Protein AF-A0A433RUX1-F1 (afdb_monomer_lite)

Organism: NCBI:txid15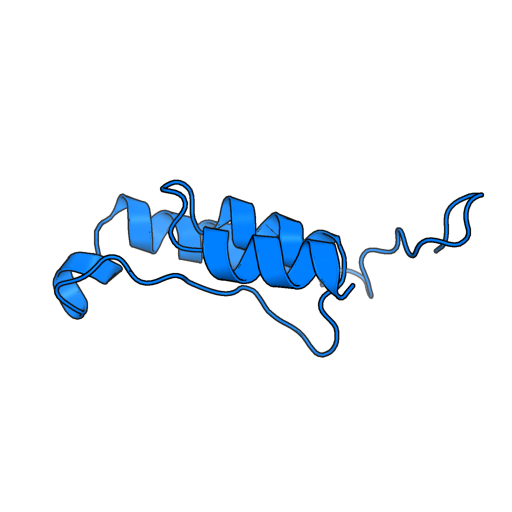62256

Foldseek 3Di:
DADPVRADPDCPDPPNNVVLLVVLVVLLVCVVVCVCCVVPVDDAFDQSDDPDCHPSSLVSSCSSRVPCNCVVVSVVVVVPD

Structure (mmCIF, N/CA/C/O backbone):
data_AF-A0A433RUX1-F1
#
_entry.id   AF-A0A433RUX1-F1
#
loop_
_atom_site.group_PDB
_atom_site.id
_atom_site.type_symbol
_atom_site.label_atom_id
_atom_site.label_alt_id
_atom_site.label_comp_id
_atom_site.label_asym_id
_atom_site.label_entity_id
_atom_site.label_seq_id
_atom_site.pdbx_PDB_ins_code
_atom_site.Cartn_x
_atom_site.Cartn_y
_atom_site.Cartn_z
_atom_site.occupancy
_atom_site.B_iso_or_equiv
_atom_site.auth_seq_id
_atom_site.auth_comp_id
_atom_site.auth_asym_id
_atom_site.auth_atom_id
_atom_site.pdbx_PDB_model_num
ATOM 1 N N . MET A 1 1 ? 12.746 2.971 -18.201 1.00 78.38 1 MET A N 1
ATOM 2 C CA . MET A 1 1 ? 12.591 4.338 -18.743 1.00 78.38 1 MET A CA 1
ATOM 3 C C . MET A 1 1 ? 12.893 5.253 -17.583 1.00 78.38 1 MET A C 1
ATOM 5 O O . MET A 1 1 ? 12.431 4.929 -16.499 1.00 78.38 1 MET A O 1
ATOM 9 N N . TYR A 1 2 ? 13.705 6.279 -17.787 1.00 83.25 2 TYR A N 1
ATOM 10 C CA . TYR A 1 2 ? 14.104 7.201 -16.730 1.00 83.25 2 TYR A CA 1
ATOM 11 C C . TYR A 1 2 ? 13.777 8.626 -17.175 1.00 83.25 2 TYR A C 1
ATOM 13 O O . TYR A 1 2 ? 13.758 8.867 -18.387 1.00 83.25 2 TYR A O 1
ATOM 21 N N . ASP A 1 3 ? 13.453 9.510 -16.240 1.00 86.31 3 ASP A N 1
ATOM 22 C CA . ASP A 1 3 ? 13.296 10.937 -16.528 1.00 86.31 3 ASP A CA 1
ATOM 23 C C . ASP A 1 3 ? 14.657 11.653 -16.629 1.00 86.31 3 ASP A C 1
ATOM 25 O O . ASP A 1 3 ? 15.719 11.023 -16.600 1.00 86.31 3 ASP A O 1
ATOM 29 N N . ASP A 1 4 ? 14.622 12.977 -16.797 1.00 89.75 4 ASP A N 1
ATOM 30 C CA . ASP A 1 4 ? 15.822 13.809 -16.941 1.00 89.75 4 ASP A CA 1
ATOM 31 C C . ASP A 1 4 ? 16.650 13.904 -15.641 1.00 89.75 4 ASP A C 1
ATOM 33 O O . ASP A 1 4 ? 17.816 14.302 -15.685 1.00 89.75 4 ASP A O 1
ATOM 37 N N . GLU A 1 5 ? 16.072 13.519 -14.499 1.00 87.31 5 GLU A N 1
ATOM 38 C CA . GLU A 1 5 ? 16.724 13.475 -13.185 1.00 87.31 5 GLU A CA 1
ATOM 39 C C . GLU A 1 5 ? 17.347 12.095 -12.902 1.00 87.31 5 GLU A C 1
ATOM 41 O O . GLU A 1 5 ? 18.148 11.948 -11.980 1.00 87.31 5 GLU A O 1
ATOM 46 N N . GLY A 1 6 ? 17.086 11.109 -13.769 1.00 80.12 6 GLY A N 1
ATOM 47 C CA . GLY A 1 6 ? 17.601 9.750 -13.648 1.00 80.12 6 GLY A CA 1
ATOM 48 C C . GLY A 1 6 ? 16.712 8.836 -12.810 1.00 80.12 6 GLY A C 1
ATOM 49 O O . GLY A 1 6 ? 17.152 7.736 -12.471 1.00 80.12 6 GLY A O 1
ATOM 50 N N . GLU A 1 7 ? 15.473 9.245 -12.528 1.00 78.12 7 GLU A N 1
ATOM 51 C CA . GLU A 1 7 ? 14.501 8.472 -11.759 1.00 78.12 7 GLU A CA 1
ATOM 52 C C . GLU A 1 7 ? 13.739 7.500 -12.651 1.00 78.12 7 GLU A C 1
ATOM 54 O O . GLU A 1 7 ? 13.373 7.810 -13.789 1.00 78.12 7 GLU A O 1
ATOM 59 N N . TYR A 1 8 ? 13.521 6.273 -12.173 1.00 78.88 8 TYR A N 1
ATOM 60 C CA . TYR A 1 8 ? 12.843 5.255 -12.973 1.00 78.88 8 TYR A CA 1
ATOM 61 C C . TYR A 1 8 ? 11.356 5.583 -13.102 1.00 78.88 8 TYR A C 1
ATOM 63 O O . TYR A 1 8 ? 10.604 5.422 -12.157 1.00 78.88 8 TYR A O 1
ATOM 71 N N . ILE A 1 9 ? 10.897 5.920 -14.306 1.00 82.62 9 ILE A N 1
ATOM 72 C CA . ILE A 1 9 ? 9.481 6.196 -14.623 1.00 82.62 9 ILE A CA 1
ATOM 73 C C . ILE A 1 9 ? 8.809 5.054 -15.401 1.00 82.62 9 ILE A C 1
ATOM 75 O O . ILE A 1 9 ? 7.720 5.195 -15.960 1.00 82.62 9 ILE A O 1
ATOM 79 N N . GLY A 1 10 ? 9.486 3.911 -15.518 1.00 82.06 10 GLY A N 1
ATOM 80 C CA . GLY 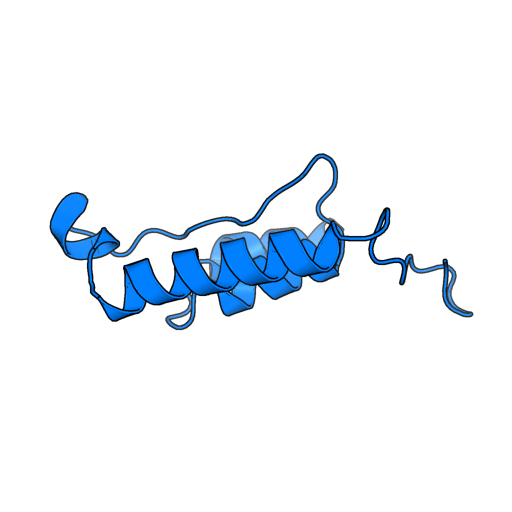A 1 10 ? 8.945 2.758 -16.227 1.00 82.06 10 GLY A CA 1
ATOM 81 C C . GLY A 1 10 ? 7.831 2.059 -15.447 1.00 82.06 10 GLY A C 1
ATOM 82 O O . GLY A 1 10 ? 7.753 2.130 -14.227 1.00 82.06 10 GLY A O 1
ATOM 83 N N . LYS A 1 11 ? 6.990 1.328 -16.180 1.00 84.81 11 LYS A N 1
ATOM 84 C CA . LYS A 1 11 ? 5.856 0.550 -15.649 1.00 84.81 11 LYS A CA 1
ATOM 85 C C . LYS A 1 11 ? 6.068 -0.965 -15.742 1.00 84.81 11 LYS A C 1
ATOM 87 O O . LYS A 1 11 ? 5.126 -1.746 -15.681 1.00 84.81 11 LYS A O 1
ATOM 92 N N . GLY A 1 12 ? 7.325 -1.377 -15.911 1.00 83.25 12 GLY A N 1
ATOM 93 C CA . GLY A 1 12 ? 7.689 -2.776 -16.106 1.00 83.25 12 GLY A CA 1
ATOM 94 C C . GLY A 1 12 ? 7.261 -3.323 -17.478 1.00 83.25 12 GLY A C 1
ATOM 95 O O . GLY A 1 12 ? 7.012 -2.551 -18.409 1.00 83.25 12 GLY A O 1
ATOM 96 N N . PRO A 1 13 ? 7.245 -4.657 -17.643 1.00 86.44 13 PRO A N 1
ATOM 97 C CA . PRO A 1 13 ? 6.794 -5.302 -18.872 1.00 86.44 13 PRO A CA 1
ATOM 98 C C . PRO A 1 13 ? 5.288 -5.100 -19.103 1.00 86.44 13 PRO A C 1
ATOM 100 O O . PRO A 1 13 ? 4.527 -4.842 -18.176 1.00 86.44 13 PRO A O 1
ATOM 103 N N . ASN A 1 14 ? 4.847 -5.250 -20.354 1.00 87.69 14 ASN A N 1
ATOM 104 C CA . ASN A 1 14 ? 3.445 -5.045 -20.734 1.00 87.69 14 ASN A CA 1
ATOM 105 C C . ASN A 1 14 ? 2.476 -5.866 -19.867 1.00 87.69 14 ASN A C 1
ATOM 107 O O . ASN A 1 14 ? 2.649 -7.078 -19.730 1.00 87.69 14 ASN A O 1
ATOM 111 N N . GLY A 1 15 ? 1.433 -5.212 -19.348 1.00 89.12 15 GLY A N 1
ATOM 112 C CA . GLY A 1 15 ? 0.403 -5.833 -18.513 1.00 89.12 15 GLY A CA 1
ATOM 113 C C . GLY A 1 15 ? 0.744 -5.879 -17.025 1.00 89.12 15 GLY A C 1
ATOM 114 O O . GLY A 1 15 ? -0.121 -6.213 -16.220 1.00 89.12 15 GLY A O 1
ATOM 115 N N . TYR A 1 16 ? 1.988 -5.575 -16.645 1.00 91.25 16 TYR A N 1
ATOM 116 C CA . TYR A 1 16 ? 2.411 -5.632 -15.252 1.00 91.25 16 TYR A CA 1
ATOM 117 C C . TYR A 1 16 ? 1.751 -4.541 -14.407 1.00 91.25 16 TYR A C 1
ATOM 119 O O . TYR A 1 16 ? 1.124 -4.839 -13.393 1.00 91.25 16 TYR A O 1
ATOM 127 N N . TYR A 1 17 ? 1.844 -3.289 -14.855 1.00 91.69 17 TYR A N 1
ATOM 128 C CA . TYR A 1 17 ? 1.232 -2.163 -14.159 1.00 91.69 17 TYR A CA 1
ATOM 129 C C . TYR A 1 17 ? -0.292 -2.281 -14.111 1.00 91.69 17 TYR A C 1
ATOM 131 O O . TYR A 1 17 ? -0.888 -2.054 -13.065 1.00 91.69 17 TYR A O 1
ATOM 139 N N . GLU A 1 18 ? -0.924 -2.718 -15.201 1.00 94.19 18 GLU A N 1
ATOM 140 C CA . GLU A 1 18 ? -2.370 -2.938 -15.253 1.00 94.19 18 GLU A CA 1
ATOM 141 C C . GLU A 1 18 ? -2.813 -4.025 -14.266 1.00 94.19 18 GLU A C 1
ATOM 143 O O . GLU A 1 18 ? -3.825 -3.872 -13.585 1.00 94.19 18 GLU A O 1
ATOM 148 N N . LEU A 1 19 ? -2.042 -5.111 -14.136 1.00 95.19 19 LEU A N 1
ATOM 149 C CA . LEU A 1 19 ? -2.306 -6.134 -13.126 1.00 95.19 19 LEU A CA 1
ATOM 150 C C . LEU A 1 19 ? -2.145 -5.575 -11.707 1.00 95.19 19 LEU A C 1
ATOM 152 O O . LEU A 1 19 ? -2.984 -5.845 -10.850 1.00 95.19 19 LEU A O 1
ATOM 156 N N . ALA A 1 20 ? -1.098 -4.789 -11.456 1.00 95.25 20 ALA A N 1
ATOM 157 C CA . ALA A 1 20 ? -0.861 -4.176 -10.152 1.00 95.25 20 ALA A CA 1
ATOM 158 C C . ALA A 1 20 ? -1.987 -3.197 -9.763 1.00 95.25 20 ALA A C 1
ATOM 160 O O . ALA A 1 20 ? -2.411 -3.178 -8.608 1.00 95.25 20 ALA A O 1
ATOM 161 N N . GLN A 1 21 ? -2.543 -2.459 -10.730 1.00 96.81 21 GLN A N 1
ATOM 162 C CA . GLN A 1 21 ? -3.733 -1.625 -10.532 1.00 96.81 21 GLN A CA 1
ATOM 163 C C . GLN A 1 21 ? -4.949 -2.449 -10.101 1.00 96.81 21 GLN A C 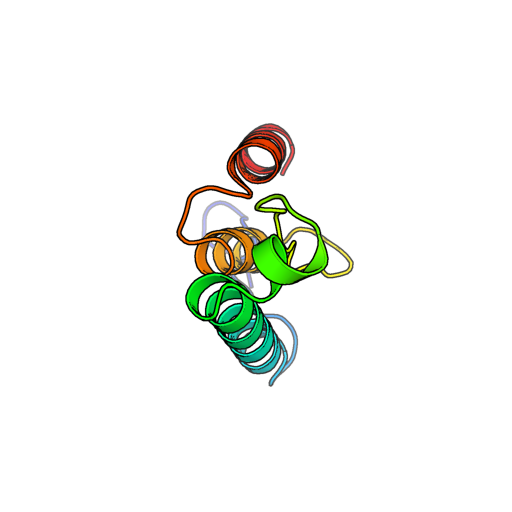1
ATOM 165 O O . GLN A 1 21 ? -5.609 -2.089 -9.131 1.00 96.81 21 GLN A O 1
ATOM 170 N N . VAL A 1 22 ? -5.210 -3.586 -10.755 1.00 98.12 22 VAL A N 1
ATOM 171 C CA . VAL A 1 22 ? -6.311 -4.485 -10.361 1.00 98.12 22 VAL A CA 1
ATOM 172 C C . VAL A 1 22 ? -6.105 -5.026 -8.944 1.00 98.12 22 VAL A C 1
ATOM 174 O O . VAL A 1 22 ? -7.053 -5.111 -8.170 1.00 98.12 22 VAL A O 1
ATOM 177 N N . VAL A 1 23 ? -4.869 -5.368 -8.567 1.00 97.81 23 VAL A N 1
ATOM 178 C CA . VAL A 1 23 ? -4.555 -5.809 -7.196 1.00 97.81 23 VAL A CA 1
ATOM 179 C C . VAL A 1 23 ? -4.827 -4.700 -6.175 1.00 97.81 23 VAL A C 1
ATOM 181 O O . VAL A 1 23 ? -5.421 -4.977 -5.134 1.00 97.81 23 VAL A O 1
ATOM 184 N N . SER A 1 24 ? -4.430 -3.460 -6.476 1.00 98.38 24 SER A N 1
ATOM 185 C CA . SER A 1 24 ? -4.713 -2.288 -5.637 1.00 98.38 24 SER A CA 1
ATOM 186 C C . SER A 1 24 ? -6.216 -2.047 -5.474 1.00 98.38 24 SER A C 1
ATOM 188 O O . SER A 1 24 ? -6.695 -1.862 -4.356 1.00 98.38 24 SER A O 1
ATOM 190 N N . GLU A 1 25 ? -6.982 -2.137 -6.564 1.00 98.69 25 GLU A N 1
ATOM 191 C CA . GLU A 1 25 ? -8.439 -1.971 -6.543 1.00 98.69 25 GLU A CA 1
ATOM 192 C C . GLU A 1 25 ? -9.116 -3.039 -5.678 1.00 98.69 25 GLU A C 1
ATOM 194 O O . GLU A 1 25 ? -9.909 -2.708 -4.800 1.00 98.69 25 GLU A O 1
ATOM 199 N N . VAL A 1 26 ? -8.730 -4.310 -5.828 1.00 98.56 26 VAL A N 1
ATOM 200 C CA . VAL A 1 26 ? -9.238 -5.395 -4.972 1.00 98.56 26 VAL A CA 1
ATOM 201 C C . VAL A 1 26 ? -8.875 -5.159 -3.504 1.00 98.56 26 VAL A C 1
ATOM 203 O O . VAL A 1 26 ? -9.707 -5.360 -2.623 1.00 98.56 26 VAL A O 1
ATOM 206 N N . 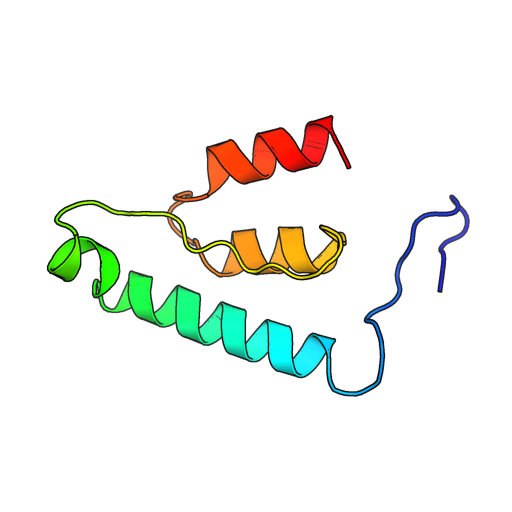ALA A 1 27 ? -7.649 -4.722 -3.209 1.00 98.50 27 ALA A N 1
ATOM 207 C CA . ALA A 1 27 ? -7.231 -4.412 -1.842 1.00 98.50 27 ALA A CA 1
ATOM 208 C C . ALA A 1 27 ? -8.064 -3.275 -1.230 1.00 98.50 27 ALA A C 1
ATOM 210 O O . ALA A 1 27 ? -8.537 -3.391 -0.097 1.00 98.50 27 ALA A O 1
ATOM 211 N N . LYS A 1 28 ? -8.317 -2.220 -2.003 1.00 98.56 28 LYS A N 1
ATOM 212 C CA . LYS A 1 28 ? -9.198 -1.124 -1.606 1.00 98.56 28 LYS A CA 1
ATOM 213 C C . LYS A 1 28 ? -10.624 -1.613 -1.339 1.00 98.56 28 LYS A C 1
ATOM 215 O O . LYS A 1 28 ? -11.195 -1.274 -0.305 1.00 98.56 28 LYS A O 1
ATOM 220 N N . GLU A 1 29 ? -11.179 -2.457 -2.209 1.00 98.62 29 GLU A N 1
ATOM 221 C CA . GLU A 1 29 ? -12.509 -3.048 -2.012 1.00 98.62 29 GLU A CA 1
ATOM 222 C C . GLU A 1 29 ? -12.598 -3.864 -0.712 1.00 98.62 29 GLU A C 1
ATOM 224 O O . GLU A 1 29 ? -13.625 -3.825 -0.033 1.00 98.62 29 GLU A O 1
ATOM 229 N N . LEU A 1 30 ? -11.533 -4.577 -0.320 1.00 98.56 30 LEU A N 1
ATOM 230 C CA . LEU A 1 30 ? -11.499 -5.317 0.950 1.00 98.56 30 LEU A CA 1
ATOM 231 C C . LEU A 1 30 ? -11.630 -4.393 2.167 1.00 98.56 30 LEU A C 1
ATOM 233 O O . LEU A 1 30 ? -12.272 -4.776 3.151 1.00 98.56 30 LEU A O 1
ATOM 237 N N . HIS A 1 31 ? -11.054 -3.193 2.107 1.00 97.94 31 HIS A N 1
ATOM 238 C CA . HIS A 1 31 ? -11.225 -2.171 3.143 1.00 97.94 31 HIS A CA 1
ATOM 239 C C . HIS A 1 31 ? -12.619 -1.553 3.107 1.00 97.94 31 HIS A C 1
ATOM 241 O O . HIS A 1 31 ? -13.296 -1.508 4.133 1.00 97.94 31 HIS A O 1
ATOM 247 N N . GLU A 1 32 ? -13.101 -1.151 1.930 1.00 97.56 32 GLU A N 1
ATOM 248 C CA . GLU A 1 32 ? -14.432 -0.547 1.765 1.00 97.56 32 GLU A CA 1
ATOM 249 C C . GLU A 1 32 ? -15.562 -1.486 2.215 1.00 97.56 32 GLU A C 1
ATOM 251 O O . GLU A 1 32 ? -16.543 -1.053 2.821 1.00 97.56 32 GLU A O 1
ATOM 256 N N . GLN A 1 33 ? -15.405 -2.790 1.979 1.00 98.12 33 GLN A N 1
ATOM 257 C CA . GLN A 1 33 ? -16.339 -3.831 2.416 1.00 98.12 33 GLN A CA 1
ATOM 258 C C . GLN A 1 33 ? -16.087 -4.307 3.858 1.00 98.12 33 GLN A C 1
ATOM 260 O O . GLN A 1 33 ? -16.728 -5.254 4.321 1.00 98.12 33 GLN A O 1
ATOM 265 N N . GLN A 1 34 ? -15.162 -3.669 4.582 1.00 97.81 34 GLN A N 1
ATOM 266 C CA . GLN A 1 34 ? -14.793 -3.986 5.965 1.00 97.81 34 GLN A CA 1
ATOM 267 C C . GLN A 1 34 ? -14.332 -5.440 6.157 1.00 97.81 34 GLN A C 1
ATOM 269 O O . GLN A 1 34 ? -14.435 -5.997 7.251 1.00 97.81 34 GLN A O 1
ATOM 274 N N . VAL A 1 35 ? -13.841 -6.105 5.107 1.00 98.44 35 VAL A N 1
ATOM 275 C CA . VAL A 1 35 ? -13.391 -7.505 5.180 1.00 98.44 35 VAL A CA 1
ATOM 276 C C . VAL A 1 35 ? -12.208 -7.623 6.137 1.00 98.44 35 VAL A C 1
ATOM 278 O O . VAL A 1 35 ? -12.160 -8.557 6.944 1.00 98.44 35 VAL A O 1
ATOM 281 N N . ILE A 1 36 ? -11.292 -6.653 6.097 1.00 98.06 36 ILE A N 1
ATOM 282 C CA . ILE A 1 36 ? -10.089 -6.617 6.934 1.00 98.06 36 ILE A CA 1
ATOM 283 C C . ILE A 1 36 ? -10.456 -6.488 8.414 1.00 98.06 36 ILE A C 1
ATOM 285 O O . ILE A 1 36 ? -10.177 -7.408 9.192 1.00 98.06 36 ILE A O 1
ATOM 289 N N . SER A 1 37 ? -11.160 -5.430 8.817 1.00 97.62 37 SER A N 1
ATOM 290 C CA . SER A 1 37 ? -11.577 -5.266 10.214 1.00 97.62 37 SER A CA 1
ATOM 291 C C . SER A 1 37 ? -12.535 -6.346 10.703 1.00 97.62 37 SER A C 1
ATOM 293 O O . SER A 1 37 ? -12.421 -6.780 11.853 1.00 97.62 37 SER A O 1
ATOM 295 N N . ASN A 1 38 ? -13.425 -6.875 9.860 1.00 98.38 38 ASN A N 1
ATOM 296 C CA . ASN A 1 38 ? -14.293 -7.984 10.261 1.00 98.38 38 ASN A CA 1
ATOM 297 C C . ASN A 1 38 ? -13.511 -9.274 10.533 1.00 98.38 38 ASN A C 1
ATOM 299 O O . ASN A 1 38 ? -13.853 -9.995 11.479 1.00 98.38 38 ASN A O 1
ATOM 303 N N . THR A 1 39 ? -12.458 -9.542 9.760 1.00 98.25 39 THR A N 1
ATOM 304 C CA . THR A 1 39 ? -11.620 -10.744 9.893 1.00 98.25 39 THR A CA 1
ATOM 305 C C . THR A 1 39 ? -10.639 -10.620 11.054 1.00 98.25 39 THR A C 1
ATOM 307 O O . THR A 1 39 ? -10.575 -11.502 11.910 1.00 98.25 39 THR A O 1
ATOM 310 N N . PHE A 1 40 ? -9.906 -9.508 11.124 1.00 97.50 40 PHE A N 1
ATOM 311 C CA . PHE A 1 40 ? -8.779 -9.335 12.048 1.00 97.50 40 PHE A CA 1
ATOM 312 C C . PHE A 1 40 ? -9.114 -8.524 13.302 1.00 97.50 40 PHE A C 1
ATOM 314 O O . PHE A 1 40 ? -8.284 -8.421 14.203 1.00 97.50 40 PHE A O 1
ATOM 321 N N . LYS A 1 41 ? -10.325 -7.958 13.388 1.00 97.75 41 LYS A N 1
ATOM 322 C CA . LYS A 1 41 ? -10.775 -7.070 14.481 1.00 97.75 41 LYS A CA 1
ATOM 323 C C . LYS A 1 41 ? -9.918 -5.810 14.638 1.00 97.75 41 LYS A C 1
ATOM 325 O O . LYS A 1 41 ? -9.867 -5.220 15.715 1.00 97.75 41 LYS A O 1
ATOM 330 N N . LYS A 1 42 ? -9.254 -5.406 13.554 1.00 96.06 42 LYS A N 1
ATOM 331 C CA . LYS A 1 42 ? -8.410 -4.218 13.429 1.00 96.06 42 LYS A CA 1
ATOM 332 C C . LYS A 1 42 ? -8.298 -3.853 11.946 1.00 96.06 42 LYS A C 1
ATOM 334 O O . LYS A 1 42 ? -8.245 -4.763 11.123 1.00 96.06 42 LYS A O 1
ATOM 339 N N . GLU A 1 43 ? -8.215 -2.563 11.629 1.00 95.44 43 GLU A N 1
ATOM 340 C CA . GLU A 1 43 ? -7.803 -2.122 10.291 1.00 95.44 43 GLU A CA 1
ATOM 341 C C . GLU A 1 43 ? -6.294 -2.355 10.126 1.00 95.44 43 GLU A C 1
ATOM 343 O O . GLU A 1 43 ? -5.477 -1.828 10.891 1.00 95.44 43 GLU A O 1
ATOM 348 N N . LEU A 1 44 ? -5.930 -3.236 9.194 1.00 98.00 44 LEU A N 1
ATOM 349 C CA . LEU A 1 44 ? -4.550 -3.621 8.897 1.00 98.00 44 LEU A CA 1
ATOM 350 C C . LEU A 1 44 ? -4.187 -3.168 7.482 1.00 98.00 44 LEU A C 1
ATOM 352 O O . LEU A 1 44 ? -4.999 -3.368 6.584 1.00 98.00 44 LEU A O 1
ATOM 356 N N . PRO A 1 45 ? -2.975 -2.640 7.251 1.00 98.12 45 PRO A N 1
ATOM 357 C CA . PRO A 1 45 ? -2.559 -2.268 5.908 1.00 98.12 45 PRO A CA 1
ATOM 358 C C . PRO A 1 45 ? -2.450 -3.479 4.981 1.00 98.12 45 PRO A C 1
ATOM 360 O O . PRO A 1 45 ? -1.992 -4.551 5.388 1.00 98.12 45 PRO A O 1
ATOM 363 N N . ILE A 1 46 ? -2.786 -3.267 3.712 1.00 98.19 46 ILE A N 1
ATOM 364 C CA . ILE A 1 46 ? -2.498 -4.185 2.608 1.00 98.19 46 ILE A CA 1
ATOM 365 C C . ILE A 1 46 ? -1.376 -3.571 1.774 1.00 98.19 46 ILE A C 1
ATOM 367 O O . ILE A 1 46 ? -1.577 -2.562 1.108 1.00 98.19 46 ILE A O 1
ATOM 371 N N . ILE A 1 47 ? -0.188 -4.169 1.803 1.00 97.06 47 ILE A N 1
ATOM 372 C CA . ILE A 1 47 ? 0.961 -3.670 1.037 1.00 97.06 47 ILE A CA 1
ATOM 373 C C . ILE A 1 47 ? 0.970 -4.327 -0.344 1.00 97.06 47 ILE A C 1
ATOM 375 O O . ILE A 1 47 ? 1.064 -5.552 -0.445 1.00 97.06 47 ILE A O 1
ATOM 379 N N . VAL A 1 48 ? 0.876 -3.517 -1.399 1.00 95.06 48 VAL A N 1
ATOM 380 C CA . VAL A 1 48 ? 1.005 -3.969 -2.790 1.00 95.06 48 VAL A CA 1
ATOM 381 C C . VAL A 1 48 ? 2.491 -3.940 -3.133 1.00 95.06 48 VAL A C 1
ATOM 383 O O . VAL A 1 48 ? 3.109 -2.880 -3.153 1.00 95.06 48 VAL A O 1
ATOM 386 N N . HIS A 1 49 ? 3.086 -5.113 -3.346 1.00 91.44 49 HIS A N 1
ATOM 387 C CA . HIS A 1 49 ? 4.542 -5.274 -3.381 1.00 91.44 49 HIS A CA 1
ATOM 388 C C . HIS A 1 49 ? 5.017 -6.177 -4.529 1.00 91.44 49 HIS A C 1
ATOM 390 O O . HIS A 1 49 ? 4.328 -7.119 -4.926 1.00 91.44 49 HIS A O 1
ATOM 396 N N . ASP A 1 50 ? 6.230 -5.905 -5.003 1.00 87.56 50 ASP A N 1
ATOM 397 C CA . ASP A 1 50 ? 7.043 -6.710 -5.915 1.00 87.56 50 ASP A CA 1
ATOM 398 C C . ASP A 1 50 ? 8.515 -6.743 -5.460 1.00 87.56 50 ASP A C 1
ATOM 400 O O . ASP A 1 50 ? 8.828 -6.472 -4.301 1.00 87.56 50 ASP A O 1
ATOM 404 N N . LEU A 1 51 ? 9.436 -7.152 -6.342 1.00 85.88 51 LEU A N 1
ATOM 405 C CA . LEU A 1 51 ? 10.845 -7.345 -5.977 1.00 85.88 51 LEU A CA 1
ATOM 406 C C . LEU A 1 51 ? 11.539 -6.062 -5.492 1.00 85.88 51 LEU A C 1
ATOM 408 O O . LEU A 1 51 ? 12.481 -6.158 -4.707 1.00 85.88 51 LEU A O 1
ATOM 412 N N . GLU A 1 52 ? 11.085 -4.894 -5.938 1.00 79.62 52 GLU A N 1
ATOM 413 C CA . GLU A 1 52 ? 11.653 -3.587 -5.609 1.00 79.62 52 GLU A CA 1
ATOM 414 C C . GLU A 1 52 ? 10.509 -2.607 -5.382 1.00 79.62 52 GLU A C 1
ATOM 416 O O . GLU A 1 52 ? 9.667 -2.505 -6.259 1.00 79.62 52 GLU A O 1
ATOM 421 N N . TYR A 1 53 ? 10.490 -1.838 -4.287 1.00 83.50 53 TYR A N 1
ATOM 422 C CA . TYR A 1 53 ? 9.449 -0.828 -4.038 1.00 83.50 53 TYR A CA 1
ATOM 423 C C . TYR A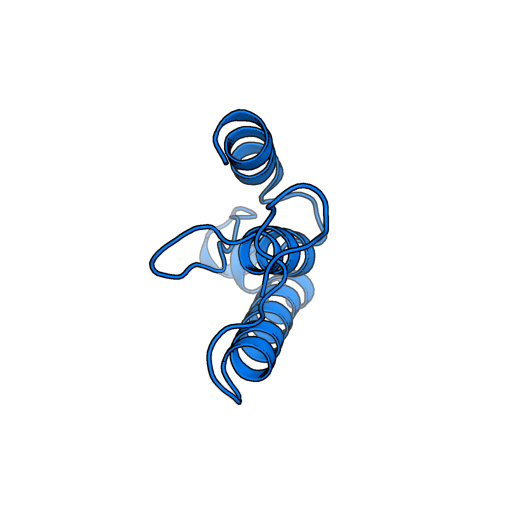 1 53 ? 9.536 0.351 -5.017 1.00 83.50 53 TYR A C 1
ATOM 425 O O . TYR A 1 53 ? 9.904 1.466 -4.665 1.00 83.50 53 TYR A O 1
ATOM 433 N N . SER A 1 54 ? 9.187 0.086 -6.271 1.00 88.25 54 SER A N 1
ATOM 434 C CA . SER A 1 54 ? 9.114 1.066 -7.340 1.00 88.25 54 SER A CA 1
ATOM 435 C C . SER A 1 54 ? 8.091 2.133 -6.971 1.00 88.25 54 SER A C 1
ATOM 437 O O . SER A 1 54 ? 7.090 1.830 -6.315 1.00 88.25 54 SER A O 1
ATOM 439 N N . TRP A 1 55 ? 8.287 3.358 -7.461 1.00 89.38 55 TRP A N 1
ATOM 440 C CA . TRP A 1 55 ? 7.392 4.491 -7.194 1.00 89.38 55 TRP A CA 1
ATOM 441 C C . TRP A 1 55 ? 5.906 4.128 -7.359 1.00 89.38 55 TRP A C 1
ATOM 443 O O . TRP A 1 55 ? 5.095 4.415 -6.484 1.00 89.38 55 TRP A O 1
ATOM 453 N N . PHE A 1 56 ? 5.549 3.400 -8.423 1.00 91.00 56 PHE A N 1
ATOM 454 C CA . PHE A 1 56 ? 4.157 3.032 -8.676 1.00 91.00 56 PHE A CA 1
ATOM 455 C C . PHE A 1 56 ? 3.629 1.973 -7.702 1.00 91.00 56 PHE A C 1
ATOM 457 O O . PHE A 1 56 ? 2.433 1.937 -7.456 1.00 91.00 56 PHE A O 1
ATOM 464 N N . MET A 1 57 ? 4.470 1.119 -7.116 1.00 93.88 57 MET A N 1
ATOM 465 C CA . MET A 1 57 ? 4.032 0.158 -6.092 1.00 93.88 57 MET A CA 1
ATOM 466 C C . MET A 1 57 ? 3.768 0.852 -4.755 1.00 93.88 57 MET A C 1
ATOM 468 O O . MET A 1 57 ? 2.830 0.490 -4.040 1.00 93.88 57 MET A O 1
ATOM 472 N N . ILE A 1 58 ? 4.545 1.895 -4.449 1.00 94.69 58 ILE A N 1
ATOM 473 C CA . ILE A 1 58 ? 4.304 2.782 -3.306 1.00 94.69 58 ILE A CA 1
ATOM 474 C C . ILE A 1 58 ? 2.981 3.537 -3.509 1.00 94.69 58 ILE A C 1
ATOM 476 O O . ILE A 1 58 ? 2.133 3.540 -2.615 1.00 94.69 58 ILE A O 1
ATOM 480 N N . GLU A 1 59 ? 2.750 4.101 -4.700 1.00 95.06 59 GLU A N 1
ATOM 481 C CA . GLU A 1 59 ? 1.478 4.758 -5.039 1.00 95.06 59 GLU A CA 1
ATOM 482 C C . GLU A 1 59 ? 0.288 3.797 -4.960 1.00 95.06 59 GLU A C 1
ATOM 484 O O . GLU A 1 59 ? -0.711 4.105 -4.313 1.00 95.06 59 GLU A O 1
ATOM 489 N N . LEU A 1 60 ? 0.404 2.604 -5.543 1.00 96.75 60 LEU A N 1
ATOM 490 C CA . LEU A 1 60 ? -0.653 1.594 -5.496 1.00 96.75 60 LEU A CA 1
ATOM 491 C C . LEU A 1 60 ? -0.917 1.112 -4.067 1.00 96.75 60 LEU A C 1
ATOM 493 O O . LEU A 1 60 ? -2.064 0.884 -3.702 1.00 96.75 60 LEU A O 1
ATOM 497 N N . THR A 1 61 ? 0.110 1.017 -3.221 1.00 97.56 61 THR A N 1
ATOM 498 C CA . THR A 1 61 ? -0.080 0.746 -1.790 1.00 97.56 61 THR A CA 1
ATOM 499 C C . THR A 1 61 ? -0.863 1.868 -1.111 1.00 97.56 61 THR A C 1
ATOM 501 O O . THR A 1 61 ? -1.744 1.593 -0.300 1.00 97.56 61 THR A O 1
ATOM 504 N N . LYS A 1 62 ? -0.602 3.133 -1.441 1.00 97.81 62 LYS A N 1
ATOM 505 C CA . LYS A 1 62 ? -1.384 4.257 -0.909 1.00 97.81 62 LYS A CA 1
ATOM 506 C C . LYS A 1 62 ? -2.846 4.199 -1.358 1.00 97.81 62 LYS A C 1
ATOM 508 O O . LYS A 1 62 ? -3.740 4.375 -0.539 1.00 97.81 62 LYS A O 1
ATOM 513 N N . GLU A 1 63 ? -3.098 3.915 -2.633 1.00 98.06 63 GLU A N 1
ATOM 514 C CA . GLU A 1 63 ? -4.457 3.779 -3.176 1.00 98.06 63 GLU A CA 1
ATOM 515 C C . GLU A 1 63 ? -5.230 2.606 -2.562 1.00 98.06 63 GLU A C 1
ATOM 517 O O . GLU A 1 63 ? -6.422 2.736 -2.270 1.00 98.06 63 GLU A O 1
ATOM 522 N N . ALA A 1 64 ? -4.541 1.489 -2.320 1.00 98.19 64 ALA A N 1
ATOM 523 C CA . ALA A 1 64 ? -5.090 0.301 -1.682 1.00 98.19 64 ALA A CA 1
ATOM 524 C C . ALA A 1 64 ? -5.531 0.537 -0.229 1.00 98.19 64 ALA A C 1
ATOM 526 O O . ALA A 1 64 ? -6.319 -0.248 0.283 1.00 98.19 64 ALA A O 1
ATOM 527 N N . ASN A 1 65 ? -5.043 1.586 0.445 1.00 98.44 65 ASN A N 1
ATOM 528 C CA . ASN A 1 65 ? -5.286 1.858 1.868 1.00 98.44 65 ASN A CA 1
ATOM 529 C C . ASN A 1 65 ? -5.871 3.271 2.065 1.00 98.44 65 ASN A C 1
ATOM 531 O O . ASN A 1 65 ? -5.180 4.178 2.543 1.00 98.44 65 ASN A O 1
ATOM 535 N N . PRO A 1 66 ? -7.139 3.498 1.666 1.00 96.19 66 PRO A N 1
ATOM 536 C CA . PRO A 1 66 ? -7.734 4.834 1.613 1.00 96.19 66 PRO A CA 1
ATOM 537 C C . PRO A 1 66 ? -7.940 5.493 2.987 1.00 96.19 66 PRO A C 1
ATOM 539 O O . PRO A 1 66 ? -8.177 6.701 3.040 1.00 96.19 66 PRO A O 1
ATOM 542 N N . GLY A 1 67 ? -7.878 4.738 4.088 1.00 96.44 67 GLY A N 1
ATOM 543 C CA . GLY A 1 67 ? -8.010 5.256 5.451 1.00 96.44 67 GLY A CA 1
ATOM 544 C C . GLY A 1 67 ? -6.680 5.622 6.113 1.00 96.44 67 GLY A C 1
ATOM 545 O O . GLY A 1 67 ? -6.679 5.983 7.291 1.00 96.44 67 GLY A O 1
ATOM 546 N N . GLY A 1 68 ? -5.560 5.543 5.385 1.00 97.19 68 GLY A N 1
ATOM 547 C CA . GLY A 1 68 ? -4.220 5.796 5.928 1.00 97.19 68 GLY A CA 1
ATOM 548 C C . GLY A 1 68 ? -3.644 4.597 6.686 1.00 97.19 68 GLY A C 1
ATOM 549 O O . GLY A 1 68 ? -2.714 4.730 7.481 1.00 97.19 68 GLY A O 1
ATOM 550 N N . GLU A 1 69 ? -4.175 3.392 6.457 1.00 97.94 69 GLU A N 1
ATOM 551 C CA . GLU A 1 69 ? -3.744 2.171 7.148 1.00 97.94 69 GLU A CA 1
ATOM 552 C C . GLU A 1 69 ? -2.252 1.884 6.923 1.00 97.94 69 GLU A C 1
ATOM 554 O O . GLU A 1 69 ? -1.590 1.302 7.788 1.00 97.94 69 GLU A O 1
ATOM 559 N N . ALA A 1 70 ? -1.722 2.307 5.770 1.00 97.88 70 ALA A N 1
ATOM 560 C CA . ALA A 1 70 ? -0.340 2.101 5.353 1.00 97.88 70 ALA A CA 1
ATOM 561 C C . ALA A 1 70 ? 0.599 3.293 5.629 1.00 97.88 70 ALA A C 1
ATOM 563 O O . A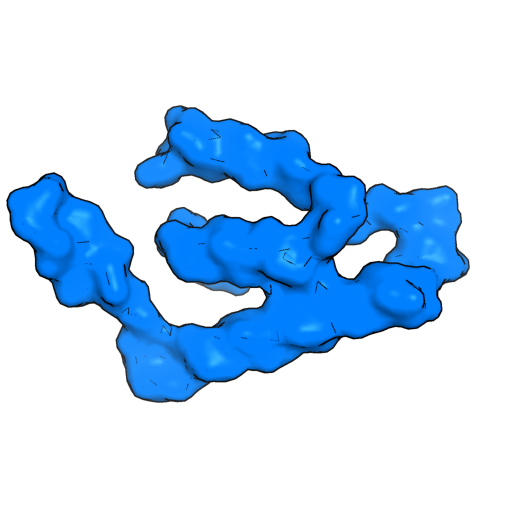LA A 1 70 ? 1.769 3.210 5.263 1.00 97.88 70 ALA A O 1
ATOM 564 N N . ASP A 1 71 ? 0.162 4.362 6.306 1.00 98.06 71 ASP A N 1
ATOM 565 C CA . ASP A 1 71 ? 0.951 5.600 6.474 1.00 98.06 71 ASP A CA 1
ATOM 566 C C . ASP A 1 71 ? 2.348 5.365 7.067 1.00 98.06 71 ASP A C 1
ATOM 568 O O . ASP A 1 71 ? 3.332 5.945 6.615 1.00 98.06 71 ASP A O 1
ATOM 572 N N . THR A 1 72 ? 2.468 4.467 8.053 1.00 97.75 72 THR A N 1
ATOM 573 C CA . THR A 1 72 ? 3.774 4.125 8.649 1.00 97.75 72 THR A CA 1
ATOM 574 C C . THR A 1 72 ? 4.723 3.484 7.635 1.00 97.75 72 THR A C 1
ATOM 576 O O . THR A 1 72 ? 5.924 3.736 7.667 1.00 97.75 72 THR A O 1
ATOM 579 N N . PHE A 1 73 ? 4.196 2.648 6.742 1.00 96.62 73 PHE A N 1
ATOM 580 C CA . PHE A 1 73 ? 4.986 2.012 5.695 1.00 96.62 73 PHE A CA 1
ATOM 581 C C . PHE A 1 73 ? 5.354 3.011 4.589 1.00 96.62 73 PHE A C 1
ATOM 583 O O . PHE A 1 73 ? 6.493 3.015 4.130 1.00 96.62 73 PHE A O 1
ATOM 590 N N . LEU A 1 74 ? 4.421 3.883 4.199 1.00 96.75 74 LEU A N 1
ATOM 591 C CA . LEU A 1 74 ? 4.651 4.913 3.183 1.00 96.75 74 LEU A CA 1
ATOM 592 C C . LEU A 1 74 ? 5.728 5.911 3.629 1.00 96.75 74 LEU A C 1
ATOM 594 O O . LEU A 1 74 ? 6.648 6.177 2.864 1.00 96.75 74 LEU A O 1
ATOM 598 N N . ALA A 1 75 ? 5.688 6.361 4.888 1.00 96.69 75 ALA A N 1
ATOM 599 C CA . ALA A 1 75 ? 6.728 7.220 5.458 1.00 96.69 75 ALA A CA 1
ATOM 600 C C . ALA A 1 75 ? 8.112 6.549 5.447 1.00 96.69 75 ALA A C 1
ATOM 602 O O . ALA A 1 75 ? 9.108 7.181 5.114 1.00 96.69 75 ALA A O 1
ATOM 603 N N . PHE A 1 76 ? 8.181 5.248 5.756 1.00 95.69 76 PHE A N 1
ATOM 604 C CA . PHE A 1 76 ? 9.433 4.500 5.630 1.00 95.69 76 PHE A CA 1
ATOM 605 C C . PHE A 1 76 ? 9.933 4.475 4.181 1.00 95.69 76 PHE A C 1
ATOM 607 O O . PHE A 1 76 ? 11.132 4.619 3.957 1.00 95.69 76 PHE A O 1
ATOM 614 N N . CYS A 1 77 ? 9.043 4.303 3.201 1.00 93.25 77 CYS A N 1
ATOM 615 C CA . CYS A 1 77 ? 9.444 4.278 1.799 1.00 93.25 77 CYS A CA 1
ATOM 616 C C . CYS A 1 77 ? 10.002 5.625 1.336 1.00 93.25 77 CYS A C 1
ATOM 618 O O . CYS A 1 77 ? 11.074 5.634 0.752 1.00 93.25 77 CYS A O 1
ATOM 620 N N . GLU A 1 78 ? 9.340 6.738 1.664 1.00 89.88 78 GLU A N 1
ATOM 621 C CA . GLU A 1 78 ? 9.794 8.097 1.311 1.00 89.88 78 GLU A CA 1
ATOM 622 C C . GLU A 1 78 ? 11.191 8.437 1.863 1.00 89.88 78 GLU A C 1
ATOM 624 O O . GLU A 1 78 ? 11.904 9.264 1.301 1.00 89.88 78 GLU A O 1
ATOM 629 N N . GLU A 1 79 ? 11.593 7.819 2.976 1.00 91.06 79 GLU A N 1
ATOM 630 C CA . GLU A 1 79 ? 12.908 8.037 3.589 1.00 91.06 79 GLU A CA 1
ATOM 631 C C . GLU A 1 79 ? 14.009 7.109 3.047 1.00 91.06 79 GLU A C 1
ATOM 633 O O . GLU A 1 79 ? 15.191 7.362 3.298 1.00 91.06 79 GLU A O 1
ATOM 638 N N . ASN A 1 80 ? 13.652 6.010 2.371 1.00 87.12 80 ASN A N 1
ATOM 639 C CA . ASN A 1 80 ? 14.583 4.910 2.073 1.00 87.12 80 ASN A CA 1
ATOM 640 C C . ASN A 1 80 ? 14.631 4.483 0.597 1.00 87.12 80 ASN A C 1
ATOM 642 O O . ASN A 1 80 ? 15.531 3.715 0.244 1.00 87.12 80 ASN A O 1
ATOM 646 N N . PHE A 1 81 ? 13.708 4.957 -0.238 1.00 77.94 81 PHE A N 1
ATOM 647 C CA . PHE A 1 81 ? 13.642 4.702 -1.678 1.00 77.94 81 PHE A CA 1
ATOM 648 C C . PHE A 1 81 ? 13.468 6.019 -2.425 1.00 77.94 81 PHE A C 1
ATOM 650 O O . PHE A 1 81 ? 14.113 6.138 -3.486 1.00 77.94 81 PHE A O 1
#

Radius of gyration: 13.81 Å; chains: 1; bounding box: 34×25×35 Å

Secondary structure (DSSP, 8-state):
-B-TTS-B----STTHHHHHHHHHHHHHHHHHTTHHHHHHSS--------SS--HHHHHHHHHH-TTSTTHHHHHHHHHH-

Sequence (81 aa):
MYDDEGEYIGKGPNGYYELAQVVSEVAKELHEQQVISNTFKKELPIIVHDLEYSWFMIELTKEANPGGEADTFLAFCEENF

pLDDT: mean 93.05, std 6.22, range [77.94, 98.69]